Protein AF-A0A8S7BXY6-F1 (afdb_monomer_lite)

Sequence (84 aa):
NDIETEISNQCGRLISNAIVYYNSAILSRLLRRLETEGNEKSIEALTRISPVAWQHILLNGHYTFQNNNELIDLDTLVAGLKLG

Secondary structure (DSSP, 8-state):
-HHHHHHHHHHHHHHHHHHHHHHHHHHHHHHHHHHHHT-HHHHHHHHTS-TT--TTS-TTS--PPP-S-----HHHHHHT----

Structure (mmCIF, N/CA/C/O backbone):
data_AF-A0A8S7BXY6-F1
#
_entry.id   AF-A0A8S7BXY6-F1
#
loop_
_atom_site.group_PDB
_atom_site.id
_atom_site.type_symbol
_atom_site.label_atom_id
_atom_site.label_alt_id
_atom_site.label_comp_id
_atom_site.label_asym_id
_atom_site.label_entity_id
_atom_site.label_seq_id
_atom_site.pdbx_PDB_ins_code
_atom_site.Cartn_x
_atom_site.Cartn_y
_atom_site.Cartn_z
_atom_site.occupancy
_atom_site.B_iso_or_equiv
_atom_site.auth_seq_id
_atom_site.auth_comp_id
_atom_site.auth_asym_id
_atom_site.auth_atom_id
_atom_site.pdbx_PDB_model_num
ATOM 1 N N . ASN A 1 1 ? 26.831 0.722 -18.607 1.00 77.31 1 ASN A N 1
ATOM 2 C CA . ASN A 1 1 ? 27.010 2.129 -19.033 1.00 77.31 1 ASN A CA 1
ATOM 3 C C . ASN A 1 1 ? 26.410 3.025 -17.949 1.00 77.31 1 ASN A C 1
ATOM 5 O O . ASN A 1 1 ? 25.368 2.647 -17.432 1.00 77.31 1 ASN A O 1
ATOM 9 N N . ASP A 1 2 ? 27.012 4.157 -17.566 1.00 91.12 2 ASP A N 1
ATOM 10 C CA . ASP A 1 2 ? 26.531 4.986 -16.431 1.00 91.12 2 ASP A CA 1
ATOM 11 C C . ASP A 1 2 ? 25.061 5.426 -16.587 1.00 91.12 2 ASP A C 1
ATOM 13 O O . ASP A 1 2 ? 24.314 5.512 -15.614 1.00 91.12 2 ASP A O 1
ATOM 17 N N . ILE A 1 3 ? 24.617 5.604 -17.835 1.00 94.00 3 ILE A N 1
ATOM 18 C CA . ILE A 1 3 ? 23.228 5.926 -18.193 1.00 94.00 3 ILE A CA 1
ATOM 19 C C . ILE A 1 3 ? 22.254 4.799 -17.807 1.00 94.00 3 ILE A C 1
ATOM 21 O O . ILE A 1 3 ? 21.167 5.069 -17.308 1.00 94.00 3 ILE A O 1
ATOM 25 N N . GLU A 1 4 ? 22.623 3.535 -18.020 1.00 91.94 4 GLU A N 1
ATOM 26 C CA . GLU A 1 4 ? 21.763 2.387 -17.690 1.00 91.94 4 GLU A CA 1
ATOM 27 C C . GLU A 1 4 ? 21.588 2.254 -16.175 1.00 91.94 4 GLU A C 1
ATOM 29 O O . GLU A 1 4 ? 20.487 1.983 -15.697 1.00 91.94 4 GLU A O 1
ATOM 34 N N . THR A 1 5 ? 22.662 2.503 -15.421 1.00 91.44 5 THR A N 1
ATOM 35 C CA . THR A 1 5 ? 22.631 2.544 -13.956 1.00 91.44 5 THR A CA 1
ATOM 36 C C . THR A 1 5 ? 21.696 3.645 -13.463 1.00 91.44 5 THR A C 1
ATOM 38 O O . THR A 1 5 ? 20.873 3.402 -12.581 1.00 91.44 5 THR A O 1
ATOM 41 N N . GLU A 1 6 ? 21.766 4.839 -14.056 1.00 95.56 6 GLU A N 1
ATOM 42 C CA . GLU A 1 6 ? 20.882 5.949 -13.692 1.00 95.56 6 GLU A CA 1
ATOM 43 C C . GLU A 1 6 ? 19.412 5.633 -13.993 1.00 95.56 6 GLU A C 1
ATOM 45 O O . GLU A 1 6 ? 18.550 5.815 -13.133 1.00 95.56 6 GLU A O 1
ATOM 50 N N . ILE A 1 7 ? 19.118 5.080 -15.174 1.00 93.25 7 ILE A N 1
ATOM 51 C CA . ILE A 1 7 ? 17.762 4.641 -15.530 1.00 93.25 7 ILE A CA 1
ATOM 52 C C . ILE A 1 7 ? 17.255 3.609 -14.517 1.00 93.25 7 ILE A C 1
ATOM 54 O O . ILE A 1 7 ? 16.152 3.757 -13.992 1.00 93.25 7 ILE A O 1
ATOM 58 N N . SER A 1 8 ? 18.070 2.605 -14.186 1.00 90.50 8 SER A N 1
ATOM 59 C CA . SER A 1 8 ? 17.716 1.580 -13.199 1.00 90.50 8 SER A CA 1
ATOM 60 C C . SER A 1 8 ? 17.412 2.186 -11.826 1.00 90.50 8 SER A C 1
ATOM 62 O O . SER A 1 8 ? 16.432 1.804 -11.183 1.00 90.50 8 SER A O 1
ATOM 64 N N . ASN A 1 9 ? 18.201 3.168 -11.384 1.00 92.75 9 ASN A N 1
ATOM 65 C CA . ASN A 1 9 ? 17.963 3.874 -10.125 1.00 92.75 9 ASN A CA 1
ATOM 66 C C . ASN A 1 9 ? 16.628 4.629 -10.144 1.00 92.75 9 ASN A C 1
ATOM 68 O O . ASN A 1 9 ? 15.854 4.542 -9.186 1.00 92.75 9 ASN A O 1
ATOM 72 N N . GLN A 1 10 ? 16.315 5.334 -11.236 1.00 95.25 10 GLN A N 1
ATOM 73 C CA . GLN A 1 10 ? 15.037 6.036 -11.370 1.00 95.25 10 GLN A CA 1
ATOM 74 C C . GLN A 1 10 ? 13.848 5.067 -11.429 1.00 95.25 10 GLN A C 1
ATOM 76 O O . GLN A 1 10 ? 12.832 5.311 -10.774 1.00 95.25 10 GLN A O 1
ATOM 81 N N . CYS A 1 11 ? 13.977 3.933 -12.121 1.00 91.31 11 CYS A N 1
ATOM 82 C CA . CYS A 1 11 ? 12.971 2.869 -12.111 1.00 91.31 11 CYS A CA 1
ATOM 83 C C . CYS A 1 11 ? 12.750 2.309 -10.697 1.00 91.31 11 CYS A C 1
ATOM 85 O O . CYS A 1 11 ? 11.607 2.163 -10.266 1.00 91.31 11 CYS A O 1
ATOM 87 N N . GLY A 1 12 ? 13.824 2.067 -9.939 1.00 90.25 12 GLY A N 1
ATOM 88 C CA . GLY A 1 12 ? 13.737 1.622 -8.547 1.00 90.25 12 GLY A CA 1
ATOM 89 C C . GLY A 1 12 ? 13.003 2.623 -7.649 1.00 90.25 12 GLY A C 1
ATOM 90 O O . GLY A 1 12 ? 12.153 2.234 -6.841 1.00 90.25 12 GLY A O 1
ATOM 91 N N . ARG A 1 13 ? 13.260 3.927 -7.828 1.00 92.75 13 ARG A N 1
ATOM 92 C CA . ARG A 1 13 ? 12.540 5.000 -7.117 1.00 92.75 13 ARG A CA 1
ATOM 93 C C . ARG A 1 13 ? 11.060 5.028 -7.478 1.00 92.75 13 ARG A C 1
ATOM 95 O O . ARG A 1 13 ? 10.224 5.156 -6.587 1.00 92.75 13 ARG A O 1
ATOM 102 N N . LEU A 1 14 ? 10.735 4.891 -8.762 1.00 93.25 14 LEU A N 1
ATOM 103 C CA . LEU A 1 14 ? 9.353 4.857 -9.231 1.00 93.25 14 LEU A CA 1
ATOM 104 C C . LEU A 1 14 ? 8.581 3.688 -8.605 1.00 93.25 14 LEU A C 1
ATOM 106 O O . LEU A 1 14 ? 7.503 3.901 -8.054 1.00 93.25 14 LEU A O 1
ATOM 110 N N . ILE A 1 15 ? 9.152 2.481 -8.630 1.00 90.12 15 ILE A N 1
ATOM 111 C CA . ILE A 1 15 ? 8.536 1.283 -8.041 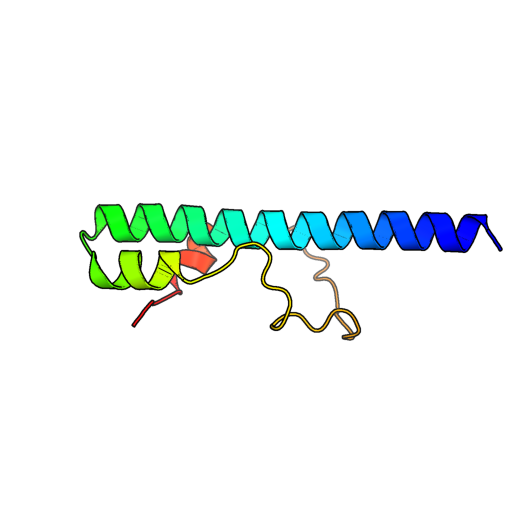1.00 90.12 15 ILE A CA 1
ATOM 112 C C . ILE A 1 15 ? 8.358 1.459 -6.530 1.00 90.12 15 ILE A C 1
ATOM 114 O O . ILE A 1 15 ? 7.280 1.196 -6.002 1.00 90.12 15 ILE A O 1
ATOM 118 N N . SER A 1 16 ? 9.380 1.968 -5.838 1.00 91.88 16 SER A N 1
ATOM 119 C CA . SER A 1 16 ? 9.310 2.227 -4.395 1.00 91.88 16 SER A CA 1
ATOM 120 C C . SER A 1 16 ? 8.181 3.203 -4.052 1.00 91.88 16 SER A C 1
ATOM 122 O O . SER A 1 16 ? 7.383 2.941 -3.154 1.00 91.88 16 SER A O 1
ATOM 124 N N . ASN A 1 17 ? 8.058 4.297 -4.806 1.00 93.94 17 ASN A N 1
ATOM 125 C CA . ASN A 1 17 ? 6.986 5.272 -4.616 1.00 93.94 17 ASN A CA 1
ATOM 126 C C . ASN A 1 17 ? 5.604 4.676 -4.907 1.00 93.94 17 ASN A C 1
ATOM 128 O O . ASN A 1 17 ? 4.656 4.968 -4.181 1.00 93.94 17 ASN A O 1
ATOM 132 N N . ALA A 1 18 ? 5.483 3.824 -5.929 1.00 91.56 18 ALA A N 1
ATOM 133 C CA . ALA A 1 18 ? 4.235 3.134 -6.236 1.00 91.56 18 ALA A CA 1
ATOM 134 C C . ALA A 1 18 ? 3.809 2.202 -5.089 1.00 91.56 18 ALA A C 1
ATOM 136 O O . ALA A 1 18 ? 2.650 2.235 -4.681 1.00 91.56 18 ALA A O 1
ATOM 137 N N . ILE A 1 19 ? 4.744 1.436 -4.515 1.00 91.69 19 ILE A N 1
ATOM 138 C CA . ILE A 1 19 ? 4.484 0.568 -3.354 1.00 91.69 19 ILE A CA 1
ATOM 139 C C . ILE A 1 19 ? 3.973 1.392 -2.171 1.00 91.69 19 ILE A C 1
ATOM 141 O O . ILE A 1 19 ? 2.915 1.094 -1.619 1.00 91.69 19 ILE A O 1
ATOM 145 N N . VAL A 1 20 ? 4.691 2.460 -1.812 1.00 94.25 20 VAL A N 1
ATOM 146 C CA . VAL A 1 20 ? 4.311 3.327 -0.689 1.00 94.25 20 VAL A CA 1
ATOM 147 C C . VAL A 1 20 ? 2.947 3.969 -0.926 1.00 94.25 20 VAL A C 1
ATOM 149 O O . VAL A 1 20 ? 2.128 4.014 -0.006 1.00 94.25 20 VAL A O 1
ATOM 152 N N . TYR A 1 21 ? 2.677 4.428 -2.150 1.00 93.81 21 TYR A N 1
ATOM 153 C CA . TYR A 1 21 ? 1.388 4.999 -2.525 1.00 93.81 21 TYR A CA 1
ATOM 154 C C . TYR A 1 21 ? 0.251 3.997 -2.320 1.00 93.81 21 TYR A C 1
ATOM 156 O O . TYR A 1 21 ? -0.691 4.295 -1.585 1.00 93.81 21 TYR A O 1
ATOM 164 N N . TYR A 1 22 ? 0.343 2.804 -2.914 1.00 92.25 22 TYR A N 1
ATOM 165 C CA . TYR A 1 22 ? -0.733 1.816 -2.841 1.00 92.25 22 TYR A CA 1
ATOM 166 C C . TYR A 1 22 ? -0.938 1.289 -1.420 1.00 92.25 22 TYR A C 1
ATOM 168 O O . TYR A 1 22 ? -2.078 1.243 -0.958 1.00 92.25 22 TYR A O 1
ATOM 176 N N . ASN A 1 23 ? 0.137 0.993 -0.687 1.00 92.75 23 ASN A N 1
ATOM 177 C CA . ASN A 1 23 ? 0.042 0.590 0.715 1.00 92.75 23 ASN A CA 1
ATOM 178 C C . ASN A 1 23 ? -0.653 1.671 1.554 1.00 92.75 23 ASN A C 1
ATOM 180 O O . ASN A 1 23 ? -1.611 1.383 2.267 1.00 92.75 23 ASN A O 1
ATOM 184 N N . SER A 1 24 ? -0.234 2.934 1.426 1.00 93.88 24 SER A N 1
ATOM 185 C CA . SER A 1 24 ? -0.844 4.049 2.165 1.00 93.88 24 SER A CA 1
ATOM 186 C C . SER A 1 24 ? -2.311 4.253 1.784 1.00 93.88 24 SER A C 1
ATOM 188 O O . SER A 1 24 ? -3.147 4.522 2.646 1.00 93.88 24 SER A O 1
ATOM 190 N N . ALA A 1 25 ? -2.641 4.100 0.502 1.00 94.06 25 ALA A N 1
ATOM 191 C CA . ALA A 1 25 ? -3.987 4.255 -0.033 1.00 94.06 25 ALA A CA 1
ATOM 192 C C . ALA A 1 25 ? -4.947 3.153 0.451 1.00 94.06 25 ALA A C 1
ATOM 194 O O . ALA A 1 25 ? -6.112 3.451 0.732 1.00 94.06 25 ALA A O 1
ATOM 195 N N . ILE A 1 26 ? -4.467 1.910 0.566 1.00 92.94 26 ILE A N 1
ATOM 196 C CA . ILE A 1 26 ? -5.207 0.770 1.127 1.00 92.94 26 ILE A CA 1
ATOM 197 C C . ILE A 1 26 ? -5.408 0.968 2.630 1.00 92.94 26 ILE A C 1
ATOM 199 O O . ILE A 1 26 ? -6.542 0.916 3.103 1.00 92.94 26 ILE A O 1
ATOM 203 N N . LEU A 1 27 ? -4.334 1.263 3.372 1.00 93.31 27 LEU A N 1
ATOM 204 C CA . LEU A 1 27 ? -4.389 1.471 4.823 1.00 93.31 27 LEU A CA 1
ATOM 205 C C . LEU A 1 27 ? -5.320 2.633 5.193 1.00 93.31 27 LEU A C 1
ATOM 207 O O . LEU A 1 27 ? -6.121 2.505 6.111 1.00 93.31 27 LEU A O 1
ATOM 211 N N . SER A 1 28 ? -5.276 3.737 4.441 1.00 93.94 28 SER A N 1
ATOM 212 C CA . SER A 1 28 ? -6.128 4.912 4.683 1.00 93.94 28 SER A CA 1
ATOM 213 C C . SER A 1 28 ? -7.617 4.615 4.469 1.00 93.94 28 SER A C 1
ATOM 215 O O . SER A 1 28 ? -8.463 5.080 5.232 1.00 93.94 28 SER A O 1
ATOM 217 N N . ARG A 1 29 ? -7.959 3.839 3.433 1.00 94.25 29 ARG A N 1
ATOM 218 C CA . ARG A 1 29 ? -9.343 3.405 3.173 1.00 94.25 29 ARG A CA 1
ATOM 219 C C . ARG A 1 29 ? -9.828 2.417 4.225 1.00 94.25 29 ARG A C 1
ATOM 221 O O . ARG A 1 29 ? -10.956 2.533 4.697 1.00 94.25 29 ARG A O 1
ATOM 228 N N . LEU A 1 30 ? -8.967 1.476 4.606 1.00 93.00 30 LEU A N 1
ATOM 229 C CA . LEU A 1 30 ? -9.264 0.492 5.637 1.00 93.00 30 LEU A CA 1
ATOM 230 C C . LEU A 1 30 ? -9.486 1.166 6.995 1.00 93.00 30 LEU A C 1
ATOM 232 O O . LEU A 1 30 ? -10.467 0.851 7.657 1.00 93.00 30 LEU A O 1
ATOM 236 N N . LEU A 1 31 ? -8.656 2.150 7.358 1.00 93.38 31 LEU A N 1
ATOM 237 C CA . LEU A 1 31 ? -8.846 2.963 8.561 1.00 93.38 31 LEU A CA 1
ATOM 238 C C . LEU A 1 31 ? -10.228 3.620 8.568 1.00 93.38 31 LEU A C 1
ATOM 240 O O . LEU A 1 31 ? -10.995 3.402 9.500 1.00 93.38 31 LEU A O 1
ATOM 244 N N . ARG A 1 32 ? -10.580 4.342 7.496 1.00 93.69 32 ARG A N 1
ATOM 245 C CA . ARG A 1 32 ? -11.875 5.030 7.387 1.00 93.69 32 ARG A CA 1
ATOM 246 C C . ARG A 1 32 ? -13.051 4.070 7.555 1.00 93.69 32 ARG A C 1
ATOM 248 O O . ARG A 1 32 ? -14.020 4.390 8.235 1.00 93.69 32 ARG A O 1
ATOM 255 N N . ARG A 1 33 ? -12.97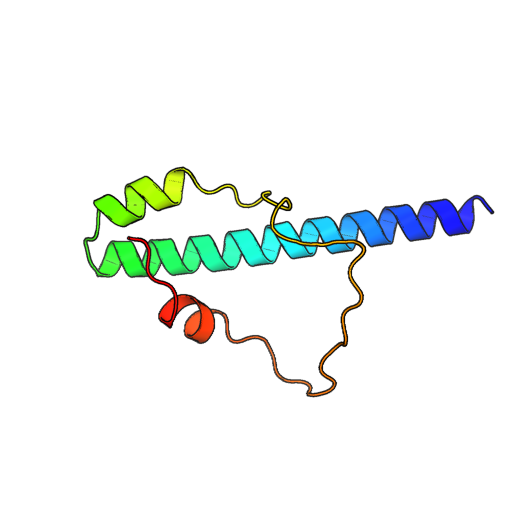3 2.884 6.947 1.00 91.81 33 ARG A N 1
ATOM 256 C CA . ARG A 1 33 ? -13.999 1.849 7.100 1.00 91.81 33 ARG A CA 1
ATOM 257 C C . ARG A 1 33 ? -14.103 1.376 8.554 1.00 91.81 33 ARG A C 1
ATOM 259 O O . ARG A 1 33 ? -15.202 1.330 9.097 1.00 91.81 33 ARG A O 1
ATOM 266 N N . LEU A 1 34 ? -12.983 1.059 9.198 1.00 91.44 34 LEU A N 1
ATOM 267 C CA . LEU A 1 34 ? -12.983 0.585 10.584 1.00 91.44 34 LEU A CA 1
ATOM 268 C C . LEU A 1 34 ? -13.470 1.651 11.575 1.00 91.44 34 LEU A C 1
ATOM 270 O O . LEU A 1 34 ? -14.159 1.310 12.534 1.00 91.44 34 LEU A O 1
ATOM 274 N N . GLU A 1 35 ? -13.169 2.927 11.322 1.00 92.94 35 GLU A N 1
ATOM 275 C CA . GLU A 1 35 ? -13.713 4.061 12.078 1.00 92.94 35 GLU A CA 1
ATOM 276 C C . GLU A 1 35 ? -15.242 4.113 11.963 1.00 92.94 35 GLU A C 1
ATOM 278 O O . GLU A 1 35 ? -15.926 4.262 12.974 1.00 92.94 35 GLU A O 1
ATOM 283 N N . THR A 1 36 ? -15.798 3.917 10.759 1.00 92.56 36 THR A N 1
ATOM 284 C CA . THR A 1 36 ? -17.261 3.863 10.570 1.00 92.56 36 THR A CA 1
ATOM 285 C C . THR A 1 36 ? -17.914 2.638 11.212 1.00 92.56 36 THR A C 1
ATOM 287 O O . THR A 1 36 ? -19.072 2.707 11.614 1.00 92.56 36 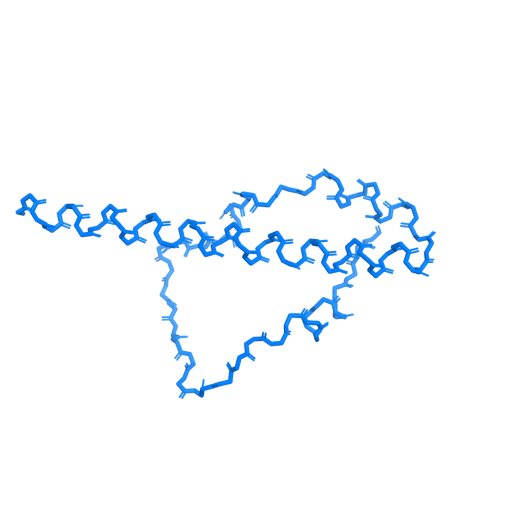THR A O 1
ATOM 290 N N . GLU A 1 37 ? -17.180 1.529 11.334 1.00 91.56 37 GLU A N 1
ATOM 291 C CA . GLU A 1 37 ? -17.636 0.301 11.997 1.00 91.56 37 GLU A CA 1
ATOM 292 C C . GLU A 1 37 ? -17.453 0.349 13.529 1.00 91.56 37 GLU A C 1
ATOM 294 O O . GLU A 1 37 ? -17.964 -0.523 14.230 1.00 91.56 37 GLU A O 1
ATOM 299 N N . GLY A 1 38 ? -16.730 1.343 14.066 1.00 91.38 38 GLY A N 1
ATOM 300 C CA . GLY A 1 38 ? -16.399 1.434 15.494 1.00 91.38 38 GLY A CA 1
ATOM 301 C C . GLY A 1 38 ? -15.475 0.312 15.987 1.00 91.38 38 GLY A C 1
ATOM 302 O O . GLY A 1 38 ? -15.508 -0.052 17.162 1.00 91.38 38 GLY A O 1
ATOM 303 N N . ASN A 1 39 ? -14.671 -0.282 15.099 1.00 89.88 39 ASN A N 1
ATOM 304 C CA . ASN A 1 39 ? -13.859 -1.459 15.408 1.00 89.88 39 ASN A CA 1
ATOM 305 C C . ASN A 1 39 ? -12.457 -1.078 15.920 1.00 89.88 39 ASN A C 1
ATOM 307 O O . ASN A 1 39 ? -11.453 -1.185 15.211 1.00 89.88 39 ASN A O 1
ATOM 311 N N . GLU A 1 40 ? -12.390 -0.652 17.181 1.00 90.75 40 GLU A N 1
ATOM 312 C CA . GLU A 1 40 ? -11.157 -0.174 17.827 1.00 90.75 40 GLU A CA 1
ATOM 313 C C . GLU A 1 40 ? -10.019 -1.208 17.833 1.00 90.75 40 GLU A C 1
ATOM 315 O O . GLU A 1 40 ? -8.856 -0.847 17.661 1.00 90.75 40 GLU A O 1
ATOM 320 N N . LYS A 1 41 ? -10.335 -2.505 17.959 1.00 91.06 41 LYS A N 1
ATOM 321 C CA . LYS A 1 41 ? -9.327 -3.581 17.953 1.00 91.06 41 LYS A CA 1
ATOM 322 C C . LYS A 1 41 ? -8.608 -3.679 16.612 1.00 91.06 41 LYS A C 1
ATOM 324 O O . LYS A 1 41 ? -7.381 -3.754 16.563 1.00 91.06 41 LYS A O 1
ATOM 329 N N . SER A 1 42 ? -9.365 -3.655 15.517 1.00 90.00 42 SER A N 1
ATOM 330 C CA . SER A 1 42 ? -8.779 -3.693 14.180 1.00 90.00 42 SER A CA 1
ATOM 331 C C . SER A 1 42 ? -8.041 -2.393 13.848 1.00 90.00 42 SER A C 1
ATOM 333 O O . SER A 1 42 ? -7.036 -2.447 13.142 1.00 90.00 42 SER A O 1
ATOM 335 N N . ILE A 1 43 ? -8.477 -1.243 14.382 1.00 91.88 43 ILE A N 1
ATOM 336 C CA . ILE A 1 43 ? -7.733 0.023 14.268 1.00 91.88 43 ILE A CA 1
ATOM 337 C C . ILE A 1 43 ? -6.379 -0.095 14.977 1.00 91.88 43 ILE A C 1
ATOM 339 O O . ILE A 1 43 ? -5.356 0.244 14.385 1.00 91.88 43 ILE A O 1
ATOM 343 N N . GLU A 1 44 ? -6.334 -0.637 16.198 1.00 92.31 44 GLU A N 1
ATOM 344 C CA . GLU A 1 44 ? -5.073 -0.862 16.915 1.00 92.31 44 GLU A CA 1
ATOM 345 C C . GLU A 1 44 ? -4.135 -1.780 16.115 1.00 92.31 44 GLU A C 1
ATOM 347 O O . GLU A 1 44 ? -2.955 -1.465 15.939 1.00 92.31 44 GLU A O 1
ATOM 352 N N . ALA A 1 45 ? -4.656 -2.879 15.562 1.00 90.50 45 ALA A N 1
ATOM 353 C CA . ALA A 1 45 ? -3.882 -3.778 14.709 1.00 90.50 45 ALA A CA 1
ATOM 354 C C . ALA A 1 45 ? -3.341 -3.065 13.457 1.00 90.50 45 ALA A C 1
ATOM 356 O O . ALA A 1 45 ? -2.176 -3.251 13.097 1.00 90.50 45 ALA A O 1
ATOM 357 N N . LEU A 1 46 ? -4.153 -2.205 12.831 1.00 90.44 46 LEU A N 1
ATOM 358 C CA . LEU A 1 46 ? -3.775 -1.422 11.655 1.00 90.44 46 LEU A CA 1
ATOM 359 C C . LEU A 1 46 ? -2.587 -0.491 11.938 1.00 90.44 46 LEU A C 1
ATOM 361 O O . LEU A 1 46 ? -1.707 -0.371 11.089 1.00 90.44 46 LEU A O 1
ATOM 365 N N . THR A 1 47 ? -2.504 0.112 13.132 1.00 87.25 47 THR A N 1
ATOM 366 C CA . THR A 1 47 ? -1.382 1.009 13.496 1.00 87.25 47 THR A 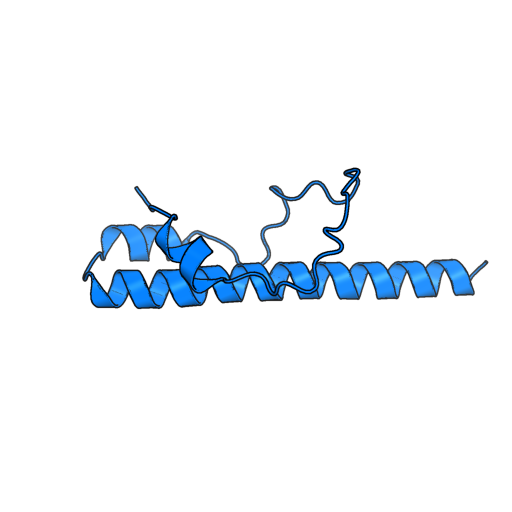CA 1
ATOM 367 C C . THR A 1 47 ? -0.014 0.321 13.502 1.00 87.25 47 THR A C 1
ATOM 369 O O . THR A 1 47 ? 1.016 0.985 13.397 1.00 87.25 47 THR A O 1
ATOM 372 N N . ARG A 1 48 ? 0.012 -1.014 13.597 1.00 89.62 48 ARG A N 1
ATOM 373 C CA . ARG A 1 48 ? 1.240 -1.820 13.576 1.00 89.62 48 ARG A CA 1
ATOM 374 C C . ARG A 1 48 ? 1.698 -2.153 12.152 1.00 89.62 48 ARG A C 1
ATOM 376 O O . ARG A 1 48 ? 2.786 -2.702 11.979 1.00 89.62 48 ARG A O 1
ATOM 383 N N . ILE A 1 49 ? 0.890 -1.837 11.137 1.00 89.50 49 ILE A N 1
ATOM 384 C CA . ILE A 1 49 ? 1.196 -2.100 9.729 1.00 89.50 49 ILE A CA 1
ATOM 385 C C . ILE A 1 49 ? 1.905 -0.890 9.124 1.00 89.50 49 ILE A C 1
ATOM 387 O O . ILE A 1 49 ? 1.423 0.238 9.170 1.00 89.50 49 ILE A O 1
ATOM 391 N N . SER A 1 50 ? 3.064 -1.137 8.516 1.00 87.88 50 SER A N 1
ATOM 392 C CA . SER A 1 50 ? 3.869 -0.089 7.895 1.00 87.88 50 SER A CA 1
ATOM 393 C C . SER A 1 50 ? 3.493 0.129 6.422 1.00 87.88 50 SER A C 1
ATOM 395 O O . SER A 1 50 ? 3.479 -0.840 5.658 1.00 87.88 50 SER A O 1
ATOM 397 N N . PRO A 1 51 ? 3.293 1.383 5.966 1.00 86.38 51 PRO A N 1
ATOM 398 C CA . PRO A 1 51 ? 3.059 1.683 4.553 1.00 86.38 51 PRO A CA 1
ATOM 399 C C . PRO A 1 51 ? 4.296 1.434 3.674 1.00 86.38 51 PRO A C 1
ATOM 401 O O . PRO A 1 51 ? 4.169 1.282 2.462 1.00 86.38 51 PRO A O 1
ATOM 404 N N . VAL A 1 52 ? 5.496 1.351 4.260 1.00 88.88 52 VAL A N 1
ATOM 405 C CA . VAL A 1 52 ? 6.744 1.050 3.532 1.00 88.88 52 VAL A CA 1
ATOM 406 C C . VAL A 1 52 ? 7.095 -0.442 3.544 1.00 88.88 52 VAL A C 1
ATOM 408 O O . VAL A 1 52 ? 8.173 -0.827 3.092 1.00 88.88 52 VAL A O 1
ATOM 411 N N . ALA A 1 53 ? 6.220 -1.302 4.079 1.00 84.56 53 ALA A N 1
ATOM 412 C CA . ALA A 1 53 ? 6.455 -2.739 4.104 1.00 84.56 53 ALA A CA 1
ATOM 413 C C . ALA A 1 53 ? 6.518 -3.295 2.673 1.00 84.56 53 ALA A C 1
ATOM 415 O O . ALA A 1 53 ? 5.530 -3.287 1.948 1.00 84.56 53 ALA A O 1
ATOM 416 N N . TRP A 1 54 ? 7.685 -3.804 2.284 1.00 79.75 54 TRP A N 1
ATOM 417 C CA . TRP A 1 54 ? 7.920 -4.427 0.977 1.00 79.75 54 TRP A CA 1
ATOM 418 C C . TRP A 1 54 ? 8.226 -5.924 1.086 1.00 79.75 54 TRP A C 1
ATOM 420 O O . TRP A 1 54 ? 8.266 -6.607 0.073 1.00 79.75 54 TRP A O 1
ATOM 430 N N . GLN A 1 55 ? 8.410 -6.461 2.299 1.00 80.75 55 GLN A N 1
ATOM 431 C CA . GLN A 1 55 ? 8.770 -7.871 2.527 1.00 80.75 55 GLN A CA 1
ATOM 432 C C . GLN A 1 55 ? 7.758 -8.870 1.936 1.00 80.75 55 GLN A C 1
ATOM 434 O O . GLN A 1 55 ? 8.107 -10.019 1.692 1.00 80.75 55 GLN A O 1
ATOM 439 N N . HIS A 1 56 ? 6.516 -8.440 1.697 1.00 80.75 56 HIS A N 1
ATOM 440 C CA . HIS A 1 56 ? 5.465 -9.244 1.070 1.00 80.75 56 HIS A CA 1
ATOM 441 C C . HIS A 1 56 ? 5.406 -9.095 -0.466 1.00 80.75 56 HIS A C 1
ATOM 443 O O . HIS A 1 56 ? 4.548 -9.699 -1.103 1.00 80.75 56 HIS A O 1
ATOM 449 N N . ILE A 1 57 ? 6.298 -8.299 -1.067 1.00 85.00 57 ILE A N 1
ATOM 450 C CA . ILE A 1 57 ? 6.368 -8.023 -2.507 1.00 85.00 57 ILE A CA 1
ATOM 451 C C . ILE A 1 57 ? 7.660 -8.630 -3.058 1.00 85.00 57 ILE A C 1
ATOM 453 O O . ILE A 1 57 ? 8.765 -8.217 -2.705 1.00 85.00 57 ILE A O 1
ATOM 457 N N . LEU A 1 58 ? 7.534 -9.601 -3.963 1.00 85.69 58 LEU A N 1
ATOM 458 C CA . LEU A 1 58 ? 8.680 -10.202 -4.639 1.00 85.69 58 LEU A CA 1
ATOM 459 C C . LEU A 1 58 ? 9.135 -9.297 -5.791 1.00 85.69 58 LEU A C 1
ATOM 461 O O . LEU A 1 58 ? 8.775 -9.528 -6.934 1.00 85.69 58 LEU A O 1
ATOM 465 N N . LEU A 1 59 ? 9.950 -8.277 -5.511 1.00 81.31 59 LEU A N 1
ATOM 466 C CA . LEU A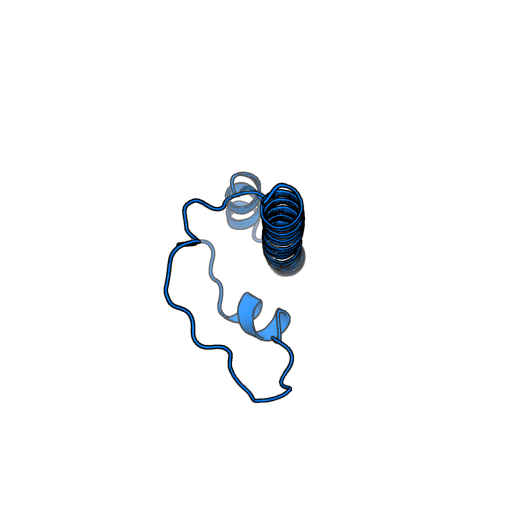 1 59 ? 10.409 -7.307 -6.527 1.00 81.31 59 LEU A CA 1
ATOM 467 C C . LEU A 1 59 ? 11.081 -7.947 -7.756 1.00 81.31 59 LEU A C 1
ATOM 469 O O . LEU A 1 59 ? 10.968 -7.421 -8.858 1.00 81.31 59 LEU A O 1
ATOM 473 N N . ASN A 1 60 ? 11.733 -9.098 -7.574 1.00 82.44 60 ASN A N 1
ATOM 474 C CA . ASN A 1 60 ? 12.387 -9.857 -8.647 1.00 82.44 60 ASN A CA 1
ATOM 475 C C . ASN A 1 60 ? 11.471 -10.927 -9.270 1.00 82.44 60 ASN A C 1
ATOM 477 O O . ASN A 1 60 ? 11.938 -11.825 -9.969 1.00 82.44 60 ASN A O 1
ATOM 481 N N . GLY A 1 61 ? 10.179 -10.891 -8.950 1.00 82.94 61 GLY A N 1
ATOM 482 C CA . GLY A 1 61 ? 9.185 -11.823 -9.451 1.00 82.94 61 GLY A CA 1
ATOM 483 C C . GLY A 1 61 ? 8.871 -11.559 -10.916 1.00 82.94 61 GLY A C 1
ATOM 484 O O . GLY A 1 61 ? 8.980 -10.438 -11.410 1.00 82.94 61 GLY A O 1
ATOM 485 N N . HIS A 1 62 ? 8.448 -12.604 -11.620 1.00 83.00 62 HIS A N 1
ATOM 486 C CA . HIS A 1 62 ? 7.948 -12.456 -12.976 1.00 83.00 62 HIS A CA 1
ATOM 487 C C . HIS A 1 62 ? 6.453 -12.127 -12.929 1.00 83.00 62 HIS A C 1
ATOM 489 O O . HIS A 1 62 ? 5.634 -12.987 -12.602 1.00 83.00 62 HIS A O 1
ATOM 495 N N . TYR A 1 63 ? 6.101 -10.885 -13.254 1.00 82.00 63 TYR A N 1
ATOM 496 C CA . TYR A 1 63 ? 4.721 -10.407 -13.272 1.00 82.00 63 TYR A CA 1
ATOM 497 C C . TYR A 1 63 ? 4.247 -10.176 -14.703 1.00 82.00 63 TYR A C 1
ATOM 499 O O . TYR A 1 63 ? 4.969 -9.623 -15.530 1.00 82.00 63 TYR A O 1
ATOM 507 N N . THR A 1 64 ? 3.010 -10.568 -14.990 1.00 81.69 64 THR A N 1
ATOM 508 C CA . THR A 1 64 ? 2.322 -10.207 -16.231 1.00 81.69 64 THR A CA 1
ATOM 509 C C . THR A 1 64 ? 1.421 -9.012 -15.970 1.00 81.69 64 THR A C 1
ATOM 511 O O . THR A 1 64 ? 0.566 -9.071 -15.084 1.00 81.69 64 THR A O 1
ATOM 514 N N . PHE A 1 65 ? 1.582 -7.943 -16.746 1.00 77.50 65 PHE A N 1
ATOM 515 C CA . PHE A 1 65 ? 0.652 -6.820 -16.703 1.00 77.50 65 PHE A CA 1
ATOM 516 C C . PHE A 1 65 ? -0.668 -7.224 -17.347 1.00 77.50 65 PHE A C 1
ATOM 518 O O . PHE A 1 65 ? -0.685 -7.840 -18.416 1.00 77.50 65 PHE A O 1
ATOM 525 N N . GLN A 1 66 ? -1.772 -6.879 -16.693 1.00 76.56 66 GLN A N 1
ATOM 52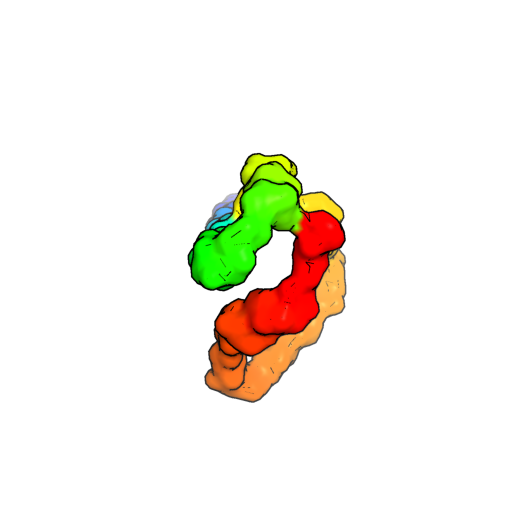6 C CA . GLN A 1 66 ? -3.065 -6.978 -17.346 1.00 76.56 66 GLN A CA 1
ATOM 527 C C . GLN A 1 66 ? -3.141 -5.878 -18.416 1.00 76.56 66 GLN A C 1
ATOM 529 O O . GLN A 1 66 ? -2.723 -4.747 -18.180 1.00 76.56 66 GLN A O 1
ATOM 534 N N . ASN A 1 67 ? -3.597 -6.233 -19.618 1.00 72.19 67 ASN A N 1
ATOM 535 C CA . ASN A 1 67 ? -3.689 -5.314 -20.761 1.00 72.19 67 ASN A CA 1
ATOM 536 C C . ASN A 1 67 ? -5.098 -4.705 -20.913 1.00 72.19 67 ASN A C 1
ATOM 538 O O . ASN A 1 67 ? -5.411 -4.063 -21.912 1.00 72.19 67 ASN A O 1
ATOM 542 N N . ASN A 1 68 ? -5.981 -4.952 -19.945 1.00 73.69 68 ASN A N 1
ATOM 543 C CA . ASN A 1 68 ? -7.230 -4.223 -19.795 1.00 73.69 68 ASN A CA 1
ATOM 544 C C . ASN A 1 68 ? -6.895 -2.863 -19.170 1.00 73.69 68 ASN A C 1
ATOM 546 O O . ASN A 1 68 ? -6.191 -2.766 -18.172 1.00 73.69 68 ASN A O 1
ATOM 550 N N . ASN A 1 69 ? -7.414 -1.786 -19.751 1.00 70.12 69 ASN A N 1
ATOM 551 C CA . ASN A 1 69 ? -7.237 -0.422 -19.244 1.00 70.12 69 ASN A CA 1
ATOM 552 C C . ASN A 1 69 ? -8.069 -0.167 -17.962 1.00 70.12 69 ASN A C 1
ATOM 554 O O . ASN A 1 69 ? -8.519 0.951 -17.713 1.00 70.12 69 ASN A O 1
ATOM 558 N N . GLU A 1 70 ? -8.336 -1.224 -17.194 1.00 79.88 70 GLU A N 1
ATOM 559 C CA . GLU A 1 70 ? -9.148 -1.211 -15.988 1.00 79.88 70 GLU A CA 1
ATOM 560 C C . GLU A 1 70 ? -8.294 -0.728 -14.821 1.00 79.88 70 GLU A C 1
ATOM 562 O O . GLU A 1 70 ? -7.241 -1.281 -14.499 1.00 79.88 70 GLU A O 1
ATOM 567 N N . LEU A 1 71 ? -8.748 0.353 -14.193 1.00 80.88 71 LEU A N 1
ATOM 568 C CA . LEU A 1 71 ? -8.124 0.854 -12.982 1.00 80.88 71 LEU A CA 1
ATOM 569 C C . LEU A 1 71 ? -8.396 -0.119 -11.835 1.00 80.88 71 LEU A C 1
ATOM 571 O O . LEU A 1 71 ? -9.497 -0.652 -11.704 1.00 80.88 71 LEU A O 1
ATOM 575 N N . ILE A 1 72 ? -7.396 -0.306 -10.974 1.00 84.94 72 ILE A N 1
ATOM 576 C CA . ILE A 1 72 ? -7.564 -1.074 -9.742 1.00 84.94 72 ILE A CA 1
ATOM 577 C C . ILE A 1 72 ? -8.569 -0.333 -8.857 1.00 84.94 72 ILE A C 1
ATOM 579 O O . ILE A 1 72 ? -8.282 0.758 -8.356 1.00 84.94 72 ILE A O 1
ATOM 583 N N . ASP A 1 73 ? -9.731 -0.943 -8.638 1.00 89.44 73 ASP A N 1
ATOM 584 C CA . ASP A 1 73 ? -10.701 -0.461 -7.663 1.00 89.44 73 ASP A CA 1
ATOM 585 C C . ASP A 1 73 ? -10.227 -0.812 -6.244 1.00 89.44 73 ASP A C 1
ATOM 587 O O . ASP A 1 73 ? -10.391 -1.928 -5.741 1.00 89.44 73 ASP A O 1
ATOM 591 N N . LEU A 1 74 ? -9.603 0.175 -5.601 1.00 89.31 74 LEU A N 1
ATOM 592 C CA . LEU A 1 74 ? -9.100 0.050 -4.237 1.00 89.31 74 LEU A CA 1
ATOM 593 C C . LEU A 1 74 ? -10.217 -0.085 -3.200 1.00 89.31 74 LEU A C 1
ATOM 595 O O . LEU A 1 74 ? -9.974 -0.674 -2.149 1.00 89.31 74 LEU A O 1
ATOM 599 N N . ASP A 1 75 ? -11.413 0.440 -3.462 1.00 89.19 75 ASP A N 1
ATOM 600 C CA . ASP A 1 75 ? -12.527 0.353 -2.519 1.00 89.19 75 ASP A CA 1
ATOM 601 C C . ASP A 1 75 ? -13.100 -1.071 -2.519 1.00 89.19 75 ASP A C 1
ATOM 603 O O . ASP A 1 75 ? -13.289 -1.659 -1.450 1.00 89.19 75 ASP A O 1
ATOM 607 N N . THR A 1 76 ? -13.240 -1.683 -3.701 1.00 90.81 76 THR A N 1
ATOM 608 C CA . THR A 1 76 ? -13.576 -3.112 -3.835 1.00 90.81 76 THR A CA 1
ATOM 609 C C . THR A 1 76 ? -12.518 -4.003 -3.178 1.00 90.81 76 THR A C 1
ATOM 611 O O . THR A 1 76 ? -12.859 -4.936 -2.445 1.00 90.81 76 THR A O 1
ATOM 614 N N . LEU A 1 77 ? -11.229 -3.701 -3.372 1.00 90.31 77 LEU A N 1
ATOM 615 C CA . LEU A 1 77 ? -10.141 -4.452 -2.740 1.00 90.31 77 LEU A CA 1
ATOM 616 C C . LEU A 1 77 ? -10.213 -4.379 -1.207 1.00 90.31 77 LEU A C 1
ATOM 618 O O . LEU A 1 77 ? -10.129 -5.406 -0.535 1.00 90.31 77 LEU A O 1
ATOM 622 N N . VAL A 1 78 ? -10.418 -3.183 -0.649 1.00 90.94 78 VAL A N 1
ATOM 623 C CA . VAL A 1 78 ? -10.501 -2.961 0.805 1.00 90.94 78 VAL A CA 1
ATOM 624 C C . VAL A 1 78 ? -11.765 -3.575 1.414 1.00 90.94 78 VAL A C 1
ATOM 626 O O . VAL A 1 78 ? -11.724 -4.045 2.554 1.00 90.94 78 VAL A O 1
ATOM 629 N N . ALA A 1 79 ? -12.877 -3.638 0.678 1.00 88.69 79 ALA A N 1
ATOM 630 C CA . ALA A 1 79 ? -14.100 -4.300 1.137 1.00 88.69 79 ALA A CA 1
ATOM 631 C C . ALA A 1 79 ? -13.875 -5.795 1.444 1.00 88.69 79 ALA A C 1
ATOM 633 O O . ALA A 1 79 ? -14.427 -6.323 2.414 1.00 88.69 79 ALA A O 1
ATOM 634 N N . GLY A 1 80 ? -13.013 -6.461 0.666 1.00 86.69 80 GLY A N 1
ATOM 635 C CA . GLY A 1 80 ? -12.643 -7.864 0.864 1.00 86.69 80 GLY A CA 1
ATOM 636 C C . GLY A 1 80 ? -11.674 -8.121 2.025 1.00 86.69 80 GLY A C 1
ATOM 637 O O . GLY A 1 80 ? -11.540 -9.265 2.462 1.00 86.69 80 GLY A O 1
ATOM 638 N N . LEU A 1 81 ? -11.010 -7.086 2.549 1.00 86.62 81 LEU A N 1
ATOM 639 C CA . LEU A 1 81 ? -10.048 -7.226 3.642 1.00 86.62 81 LEU A CA 1
ATOM 640 C C . LEU A 1 81 ? -10.762 -7.350 4.993 1.00 86.62 81 LEU A C 1
ATOM 642 O O . LEU A 1 81 ? -11.697 -6.608 5.299 1.00 86.62 81 LEU A O 1
ATOM 646 N N . LYS A 1 82 ? -10.284 -8.280 5.824 1.00 77.94 82 LYS A N 1
ATOM 647 C CA . LYS A 1 82 ? -10.682 -8.425 7.227 1.00 77.94 82 LYS A CA 1
ATOM 648 C C . LYS A 1 82 ? -9.429 -8.408 8.088 1.00 77.94 82 LYS A C 1
ATOM 650 O O . LYS A 1 82 ? -8.526 -9.213 7.872 1.00 77.94 82 LYS A O 1
ATOM 655 N N . LEU A 1 83 ? -9.388 -7.493 9.047 1.00 73.06 83 LEU A N 1
ATOM 656 C CA . LEU A 1 83 ? -8.401 -7.506 10.119 1.00 73.06 83 LEU A CA 1
ATOM 657 C C . LEU A 1 83 ? -9.026 -8.268 11.287 1.00 73.06 83 LEU A C 1
ATOM 659 O O . LEU A 1 83 ? -10.139 -7.938 11.693 1.00 73.06 83 LEU A O 1
ATOM 663 N N . GLY A 1 84 ? -8.355 -9.340 11.716 1.00 59.44 84 GLY A N 1
ATOM 664 C CA . GLY A 1 84 ? -8.822 -10.239 12.777 1.00 59.44 84 GLY A CA 1
ATOM 665 C C . GLY A 1 84 ? -9.004 -9.557 14.124 1.00 59.44 84 GLY A C 1
ATOM 666 O O . GLY A 1 84 ? -8.328 -8.530 14.365 1.00 59.44 84 GLY A O 1
#

pLDDT: mean 87.87, std 6.71, range [59.44, 95.56]

Foldseek 3Di:
DVVVVVVVVVVVVVVQVVQLVLLCVLLVLLLVVCVVVVPVVLNVVSVPDDSNDCVVPPPVDDDDDDPPPDDPPSNVVSVPDDRD

InterPro domains:
  IPR002513 Tn3 transposase DDE domain [PF01526] (4-63)

Radius of gyration: 16.32 Å; chains: 1; bounding box: 45×18×39 Å

Organism: Escherichia coli (NCBI:txid562)